Protein AF-A0A2A4YXJ3-F1 (afdb_monomer)

Mean predicted aligned error: 7.4 Å

Structure (mmCIF, N/CA/C/O backbone):
data_AF-A0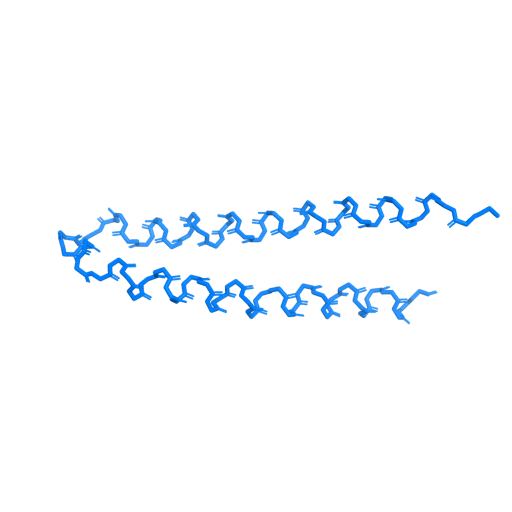A2A4YXJ3-F1
#
_entry.id   AF-A0A2A4YXJ3-F1
#
loop_
_atom_site.group_PDB
_atom_site.id
_atom_site.type_symbol
_atom_site.label_atom_id
_atom_site.label_alt_id
_atom_site.label_comp_id
_atom_site.label_asym_id
_atom_site.label_entity_id
_atom_site.label_seq_id
_atom_site.pdbx_PDB_ins_code
_atom_site.Cartn_x
_atom_site.Cartn_y
_atom_site.Cartn_z
_atom_site.occupancy
_atom_site.B_iso_or_equiv
_atom_site.auth_seq_id
_atom_site.auth_comp_id
_atom_site.auth_asym_id
_atom_site.auth_atom_id
_atom_site.pdbx_PDB_model_num
ATOM 1 N N . MET A 1 1 ? -13.303 9.114 27.863 1.00 41.66 1 MET A N 1
ATOM 2 C CA . MET A 1 1 ? -12.120 8.240 27.678 1.00 41.66 1 MET A CA 1
ATOM 3 C C . MET A 1 1 ? -12.091 7.776 26.215 1.00 41.66 1 MET A C 1
ATOM 5 O O . MET A 1 1 ? -12.477 6.661 25.924 1.00 41.66 1 MET A O 1
ATOM 9 N N . GLU A 1 2 ? -11.698 8.657 25.287 1.00 44.69 2 GLU A N 1
ATOM 10 C CA . GLU A 1 2 ? -11.992 8.553 23.832 1.00 44.69 2 GLU A CA 1
ATOM 11 C C . GLU A 1 2 ? -10.726 8.443 22.940 1.00 44.69 2 GLU A C 1
ATOM 13 O O . GLU A 1 2 ? -10.778 8.642 21.736 1.00 44.69 2 GLU A O 1
ATOM 18 N N . SER A 1 3 ? -9.536 8.147 23.489 1.00 53.53 3 SER A N 1
ATOM 19 C CA . SER A 1 3 ? -8.269 8.361 22.744 1.00 53.53 3 SER A CA 1
ATOM 20 C C . SER A 1 3 ? -7.387 7.128 22.495 1.00 53.53 3 SER A C 1
ATOM 22 O O . SER A 1 3 ? -6.329 7.239 21.861 1.00 53.53 3 SER A O 1
ATOM 24 N N . LYS A 1 4 ? -7.765 5.938 22.985 1.00 52.09 4 LYS A N 1
ATOM 25 C CA . LYS A 1 4 ? -6.944 4.716 22.822 1.00 52.09 4 LYS A CA 1
ATOM 26 C C . LYS A 1 4 ? -7.359 3.843 21.636 1.00 52.09 4 LYS A C 1
ATOM 28 O O . LYS A 1 4 ? -6.480 3.278 20.987 1.00 52.09 4 LYS A O 1
ATOM 33 N N . ILE A 1 5 ? -8.655 3.757 21.324 1.00 59.88 5 ILE A N 1
ATOM 34 C CA . ILE A 1 5 ? -9.154 2.936 20.205 1.00 59.88 5 ILE A CA 1
ATOM 35 C C . ILE A 1 5 ? -8.720 3.543 18.863 1.00 59.88 5 ILE A C 1
ATOM 37 O O . ILE A 1 5 ? -8.224 2.821 17.999 1.00 59.88 5 ILE A O 1
ATOM 41 N N . SER A 1 6 ? -8.787 4.873 18.736 1.00 69.19 6 SER A N 1
ATOM 42 C CA . SER A 1 6 ? -8.356 5.598 17.536 1.00 69.19 6 SER A CA 1
ATOM 43 C C . SER A 1 6 ? -6.876 5.344 17.200 1.00 69.19 6 SER A C 1
ATOM 45 O O . SER A 1 6 ? -6.571 4.836 16.122 1.00 69.19 6 SER A O 1
ATOM 47 N N . ARG A 1 7 ? -5.938 5.558 18.138 1.00 79.44 7 ARG A N 1
ATOM 48 C CA . ARG A 1 7 ? -4.492 5.376 17.87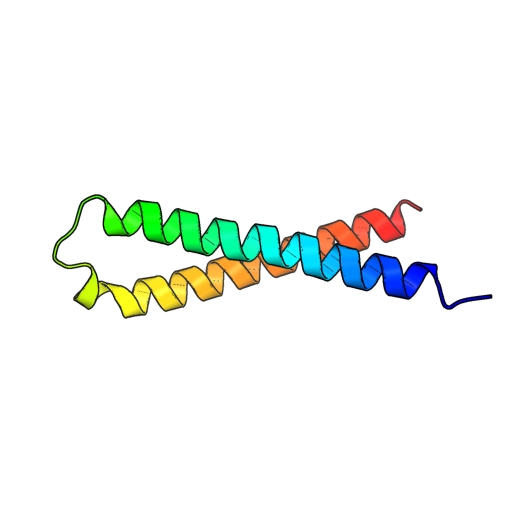3 1.00 79.44 7 ARG A CA 1
ATOM 49 C C . ARG A 1 7 ? -4.112 3.955 17.454 1.00 79.44 7 ARG A C 1
ATOM 51 O O . ARG A 1 7 ? -3.385 3.787 16.477 1.00 79.44 7 ARG A O 1
ATOM 58 N N . LYS A 1 8 ? -4.624 2.931 18.148 1.00 79.81 8 LYS A N 1
ATOM 59 C CA . LYS A 1 8 ? -4.366 1.526 17.785 1.00 79.81 8 LYS A CA 1
ATOM 60 C C . LYS A 1 8 ? -4.909 1.198 16.389 1.00 79.81 8 LYS A C 1
ATOM 62 O O . LYS A 1 8 ? -4.237 0.512 15.624 1.00 79.81 8 LYS A O 1
ATOM 67 N N . ARG A 1 9 ? -6.081 1.738 16.034 1.00 81.00 9 ARG A N 1
ATOM 68 C CA . ARG A 1 9 ? -6.681 1.586 14.702 1.00 81.00 9 ARG A CA 1
ATOM 69 C C . ARG A 1 9 ? -5.847 2.261 13.618 1.00 81.00 9 ARG A C 1
ATOM 71 O O . ARG A 1 9 ? -5.602 1.638 12.595 1.00 81.00 9 ARG A O 1
ATOM 78 N N . HIS A 1 10 ? -5.375 3.489 13.834 1.00 84.25 10 HIS A N 1
ATOM 79 C CA . HIS A 1 10 ? -4.517 4.176 12.863 1.00 84.25 10 HIS A CA 1
ATOM 80 C C . HIS A 1 10 ? -3.220 3.403 12.604 1.00 84.25 10 HIS A C 1
ATOM 82 O O . HIS A 1 10 ? -2.842 3.223 11.451 1.00 84.25 10 HIS A O 1
ATOM 88 N N . ILE A 1 11 ? -2.590 2.865 13.653 1.00 88.56 11 ILE A N 1
ATOM 89 C CA . ILE A 1 11 ? -1.394 2.025 13.511 1.00 88.56 11 ILE A CA 1
ATOM 90 C C . ILE A 1 11 ? -1.717 0.744 12.728 1.00 88.56 11 ILE A C 1
ATOM 92 O O . ILE A 1 11 ? -1.007 0.417 11.780 1.00 88.56 11 ILE A O 1
ATOM 96 N N . ALA A 1 12 ? -2.815 0.054 13.054 1.00 88.62 12 ALA A N 1
ATOM 97 C CA . ALA A 1 12 ? -3.235 -1.146 12.331 1.00 88.62 12 ALA A CA 1
ATOM 98 C C . ALA A 1 12 ? -3.555 -0.863 10.850 1.00 88.62 12 ALA A C 1
ATOM 100 O O . ALA A 1 12 ? -3.138 -1.628 9.979 1.00 88.62 12 ALA A O 1
ATOM 101 N N . LYS A 1 13 ? -4.232 0.253 10.538 1.00 89.19 13 LYS A N 1
ATOM 102 C CA . LYS A 1 13 ? -4.479 0.713 9.159 1.00 89.19 13 LYS A CA 1
ATOM 103 C C . LYS A 1 13 ? -3.169 0.939 8.405 1.00 89.19 13 LYS A C 1
ATOM 105 O O . LYS A 1 13 ? -3.029 0.471 7.281 1.00 89.19 13 LYS A O 1
ATOM 110 N N . THR A 1 14 ? -2.197 1.594 9.038 1.00 90.94 14 THR A N 1
ATOM 111 C CA . THR A 1 14 ? -0.881 1.834 8.438 1.00 90.94 14 THR A CA 1
ATOM 112 C C . THR A 1 14 ? -0.136 0.530 8.175 1.00 90.94 14 THR A C 1
ATOM 114 O O . THR A 1 14 ? 0.355 0.337 7.070 1.00 90.94 14 THR A O 1
ATOM 117 N N . ILE A 1 15 ? -0.074 -0.385 9.147 1.00 93.31 15 ILE A N 1
ATOM 118 C CA . ILE A 1 15 ? 0.628 -1.670 8.988 1.00 93.31 15 ILE A CA 1
ATOM 119 C C . ILE A 1 15 ? -0.020 -2.502 7.878 1.00 93.31 15 ILE A C 1
ATOM 121 O O . ILE A 1 15 ? 0.672 -2.970 6.978 1.00 93.31 15 ILE A O 1
ATOM 125 N N . THR A 1 16 ? -1.348 -2.637 7.900 1.00 92.44 16 THR A N 1
ATOM 126 C CA . THR A 1 16 ? -2.084 -3.384 6.867 1.00 92.44 16 THR A CA 1
ATOM 127 C C . THR A 1 16 ? -1.875 -2.782 5.480 1.00 92.44 16 THR A C 1
ATOM 129 O O . THR A 1 16 ? -1.609 -3.521 4.535 1.00 92.44 16 THR A O 1
ATOM 132 N N . TRP A 1 17 ? -1.899 -1.452 5.356 1.00 94.19 17 TRP A N 1
ATOM 133 C CA . TRP A 1 17 ? -1.611 -0.786 4.088 1.00 94.19 17 TRP A CA 1
ATOM 134 C C . TRP A 1 17 ? -0.171 -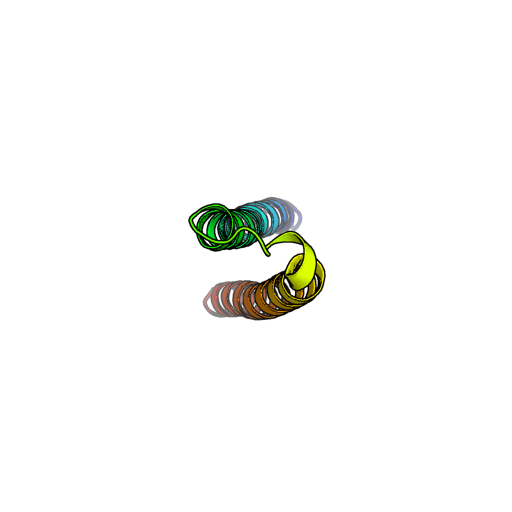1.020 3.616 1.00 94.19 17 TRP A C 1
ATOM 136 O O . TRP A 1 17 ? 0.054 -1.305 2.442 1.00 94.19 17 TRP A O 1
ATOM 146 N N . ARG A 1 18 ? 0.813 -0.956 4.524 1.00 94.50 18 ARG A N 1
ATOM 147 C CA . ARG A 1 18 ? 2.224 -1.192 4.184 1.00 94.50 18 ARG A CA 1
ATOM 148 C C . ARG A 1 18 ? 2.461 -2.607 3.679 1.00 94.50 18 ARG A C 1
ATOM 150 O O . ARG A 1 18 ? 3.137 -2.754 2.671 1.00 94.50 18 ARG A O 1
ATOM 157 N N . ILE A 1 19 ? 1.858 -3.615 4.306 1.00 94.62 19 ILE A N 1
ATOM 158 C CA . ILE A 1 19 ? 1.973 -5.009 3.856 1.00 94.62 19 ILE A CA 1
ATOM 159 C C . ILE A 1 19 ? 1.416 -5.164 2.434 1.00 94.62 19 ILE A C 1
ATOM 161 O O . ILE A 1 19 ? 2.104 -5.703 1.572 1.00 94.62 19 ILE A O 1
ATOM 165 N N . VAL A 1 20 ? 0.217 -4.637 2.160 1.00 93.81 20 VAL A N 1
ATOM 166 C CA . VAL A 1 20 ? -0.417 -4.727 0.831 1.00 93.81 20 VAL A CA 1
ATOM 167 C C . VAL A 1 20 ? 0.396 -3.982 -0.231 1.00 93.81 20 VAL A C 1
ATOM 169 O O . VAL A 1 20 ? 0.673 -4.527 -1.301 1.00 93.81 20 VAL A O 1
ATOM 172 N N . ALA A 1 21 ? 0.826 -2.753 0.063 1.00 93.00 21 ALA A N 1
ATOM 173 C CA . ALA A 1 21 ? 1.604 -1.943 -0.869 1.00 93.00 21 ALA A CA 1
ATOM 174 C C . ALA A 1 21 ? 2.975 -2.571 -1.173 1.00 93.00 21 ALA A C 1
ATOM 176 O O . ALA A 1 21 ? 3.366 -2.633 -2.339 1.00 93.00 21 ALA A O 1
ATOM 177 N N . SER A 1 22 ? 3.680 -3.067 -0.151 1.00 94.62 22 SER A N 1
ATOM 178 C CA . SER A 1 22 ? 4.967 -3.748 -0.316 1.00 94.62 22 SER A CA 1
ATOM 179 C C . SER A 1 22 ? 4.819 -5.059 -1.082 1.00 94.62 22 SER A C 1
ATOM 181 O O . SER A 1 22 ? 5.595 -5.292 -2.001 1.00 94.62 22 SER A O 1
ATOM 183 N N . ALA A 1 23 ? 3.805 -5.875 -0.777 1.00 94.12 23 ALA A N 1
ATOM 184 C CA . ALA A 1 23 ? 3.530 -7.105 -1.518 1.00 94.12 23 ALA A CA 1
ATOM 185 C C . ALA A 1 23 ? 3.228 -6.830 -2.999 1.00 94.12 23 ALA A C 1
ATOM 187 O O . ALA A 1 23 ? 3.690 -7.569 -3.862 1.00 94.12 23 ALA A O 1
ATOM 188 N N . THR A 1 24 ? 2.518 -5.737 -3.301 1.00 91.12 24 THR A N 1
ATOM 189 C CA . THR A 1 24 ? 2.224 -5.324 -4.683 1.00 91.12 24 THR A CA 1
ATOM 190 C C . THR A 1 24 ? 3.507 -4.989 -5.443 1.00 91.12 24 THR A C 1
ATOM 192 O O . THR A 1 24 ? 3.737 -5.529 -6.520 1.00 91.12 24 THR A O 1
ATOM 195 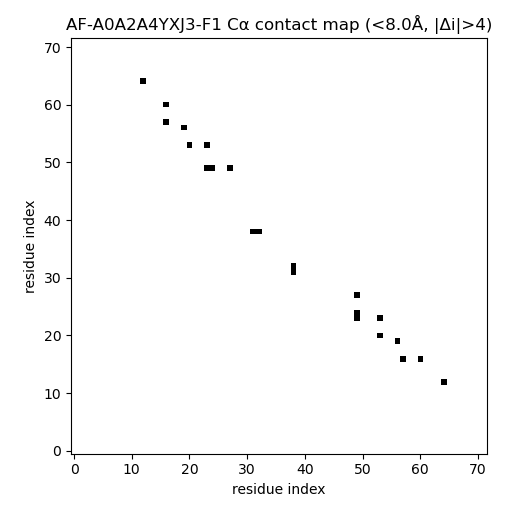N N . THR A 1 25 ? 4.379 -4.153 -4.868 1.00 91.75 25 THR A N 1
ATOM 196 C CA . THR A 1 25 ? 5.667 -3.807 -5.492 1.00 91.75 25 THR A CA 1
ATOM 197 C C . THR A 1 25 ? 6.580 -5.019 -5.623 1.00 91.75 25 THR A C 1
ATOM 199 O O . THR A 1 25 ? 7.196 -5.200 -6.665 1.00 91.75 25 THR A O 1
ATOM 202 N N . PHE A 1 26 ? 6.646 -5.880 -4.606 1.00 90.81 26 PHE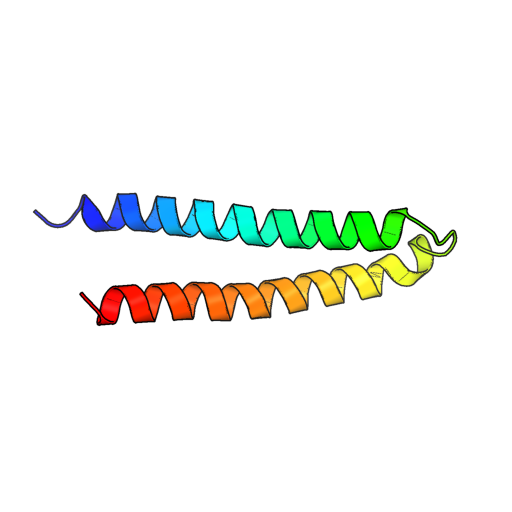 A N 1
ATOM 203 C CA . PHE A 1 26 ? 7.482 -7.078 -4.656 1.00 90.81 26 PHE A CA 1
ATOM 204 C C . PHE A 1 26 ? 6.971 -8.087 -5.691 1.00 90.81 26 PHE A C 1
ATOM 206 O O . PHE A 1 26 ? 7.766 -8.669 -6.418 1.00 90.81 26 PHE A O 1
ATOM 213 N N . GLY A 1 27 ? 5.650 -8.259 -5.800 1.00 89.19 27 GLY A N 1
ATOM 214 C CA . GLY A 1 27 ? 5.024 -9.119 -6.803 1.00 89.19 27 GLY A CA 1
ATOM 215 C C . GLY A 1 27 ? 5.242 -8.612 -8.226 1.00 89.19 27 GLY A C 1
ATOM 216 O O . GLY A 1 27 ? 5.575 -9.402 -9.106 1.00 89.19 27 GLY A O 1
ATOM 217 N N . LEU A 1 28 ? 5.124 -7.298 -8.447 1.00 87.25 28 LEU A N 1
ATOM 218 C CA . LEU A 1 28 ? 5.450 -6.690 -9.737 1.00 87.25 28 LEU A CA 1
ATOM 219 C C . LEU A 1 28 ? 6.942 -6.835 -10.038 1.00 87.25 28 LEU A C 1
ATOM 221 O O . LEU A 1 28 ? 7.289 -7.331 -11.102 1.00 87.25 28 LEU A O 1
ATOM 225 N N . ALA A 1 29 ? 7.828 -6.499 -9.098 1.00 85.50 29 ALA A N 1
ATOM 226 C CA . ALA A 1 29 ? 9.265 -6.688 -9.270 1.00 85.50 29 ALA A CA 1
ATOM 227 C C . ALA A 1 29 ? 9.593 -8.145 -9.631 1.00 85.50 29 ALA A C 1
ATOM 229 O O . ALA A 1 29 ? 10.251 -8.387 -10.634 1.00 85.50 29 ALA A O 1
ATOM 230 N N . TRP A 1 30 ? 9.067 -9.124 -8.896 1.00 84.00 30 TRP A N 1
ATOM 231 C CA . TRP A 1 30 ? 9.277 -10.537 -9.206 1.00 84.00 30 TRP A CA 1
ATOM 232 C C . TRP A 1 30 ? 8.790 -10.920 -10.610 1.00 84.00 30 TRP A C 1
ATOM 234 O O . TRP A 1 30 ? 9.491 -11.634 -11.321 1.00 84.00 30 TRP A O 1
ATOM 244 N N . LEU A 1 31 ? 7.619 -10.432 -11.030 1.00 82.06 31 LEU A N 1
ATOM 245 C CA . LEU A 1 31 ? 7.090 -10.661 -12.378 1.00 82.06 31 LEU A CA 1
ATOM 246 C C . LEU A 1 31 ? 7.979 -10.055 -13.473 1.00 82.06 31 LEU A C 1
ATOM 248 O O . LEU A 1 31 ? 8.158 -10.679 -14.513 1.00 82.06 31 LEU A O 1
ATOM 252 N N . PHE A 1 32 ? 8.538 -8.864 -13.250 1.00 75.62 32 PHE A N 1
ATOM 253 C CA . PHE A 1 32 ? 9.309 -8.142 -14.267 1.00 75.62 32 PHE A CA 1
ATOM 254 C C . PHE A 1 32 ? 10.791 -8.520 -14.310 1.00 75.62 32 PHE A C 1
ATOM 256 O O . PHE A 1 32 ? 11.362 -8.602 -15.393 1.00 75.62 32 PHE A O 1
ATOM 263 N N . PHE A 1 33 ? 11.423 -8.783 -13.165 1.00 72.06 33 PHE A N 1
ATOM 264 C CA . PHE A 1 33 ? 12.844 -9.143 -13.099 1.00 72.06 33 PHE A CA 1
ATOM 265 C C . PHE A 1 33 ? 13.141 -10.541 -13.649 1.00 72.06 33 PHE A C 1
ATOM 267 O O . PHE A 1 33 ? 14.303 -10.859 -13.888 1.00 72.06 33 PHE A O 1
ATOM 274 N N . LYS A 1 34 ? 12.121 -11.386 -13.830 1.00 66.62 34 LYS A N 1
ATOM 275 C CA . LYS A 1 34 ? 12.337 -12.790 -14.159 1.00 66.62 34 LYS A CA 1
ATOM 276 C C . LYS A 1 34 ? 12.815 -13.013 -15.600 1.00 66.62 34 LYS A C 1
ATOM 278 O O . LYS A 1 34 ? 13.619 -13.918 -15.787 1.00 66.62 34 LYS A O 1
ATOM 283 N N . GLU A 1 35 ? 12.326 -12.277 -16.610 1.00 55.94 35 GLU A N 1
ATOM 284 C CA . GLU A 1 35 ? 12.417 -12.795 -17.996 1.00 55.94 35 GLU A CA 1
ATOM 285 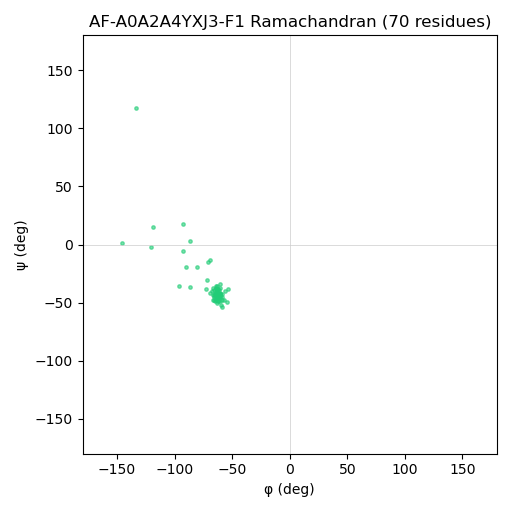C C . GLU A 1 35 ? 12.627 -11.778 -19.148 1.00 55.94 35 GLU A C 1
ATOM 287 O O . GLU A 1 35 ? 12.733 -12.235 -20.281 1.00 55.94 35 GLU A O 1
ATOM 292 N N . ASP A 1 36 ? 12.755 -10.450 -18.950 1.00 62.94 36 ASP A N 1
ATOM 293 C CA . ASP A 1 36 ? 12.749 -9.517 -20.107 1.00 62.94 36 ASP A CA 1
ATOM 294 C C . ASP A 1 36 ? 13.855 -8.424 -20.114 1.00 62.94 36 ASP A C 1
ATOM 296 O O . ASP A 1 36 ? 13.861 -7.541 -19.250 1.00 62.94 36 ASP A O 1
ATOM 300 N N . PRO A 1 37 ? 14.776 -8.407 -21.106 1.00 64.81 37 PRO A N 1
ATOM 301 C CA . PRO A 1 37 ? 15.821 -7.383 -21.233 1.00 64.81 37 PRO A CA 1
ATOM 302 C C . PRO A 1 37 ? 15.294 -5.984 -21.614 1.00 64.81 37 PRO A C 1
ATOM 304 O O . PRO A 1 37 ? 16.017 -5.005 -21.443 1.00 64.81 37 PRO A O 1
ATOM 307 N N . HIS A 1 38 ? 14.035 -5.850 -22.055 1.00 66.62 38 HIS A N 1
ATOM 308 C CA . HIS A 1 38 ? 13.408 -4.554 -22.380 1.00 66.62 38 HIS A CA 1
ATOM 309 C C . HIS A 1 38 ? 12.642 -3.931 -21.195 1.00 66.62 38 HIS A C 1
ATOM 311 O O . HIS A 1 38 ? 11.803 -3.043 -21.377 1.00 66.62 38 HIS A O 1
ATOM 317 N N . VAL A 1 39 ? 12.906 -4.377 -19.959 1.00 69.19 39 VAL A N 1
ATOM 318 C CA . VAL A 1 39 ? 12.272 -3.847 -18.736 1.00 69.19 39 VAL A CA 1
ATOM 319 C C . VAL A 1 39 ? 12.403 -2.326 -18.620 1.00 69.19 39 VAL A C 1
ATOM 321 O O . VAL A 1 39 ? 11.452 -1.662 -18.209 1.00 69.19 39 VAL A O 1
ATOM 324 N N . ALA A 1 40 ? 13.548 -1.764 -19.015 1.00 67.44 40 ALA A N 1
ATOM 325 C CA . ALA A 1 40 ? 13.810 -0.331 -18.906 1.00 67.44 40 ALA A CA 1
ATOM 326 C C . ALA A 1 40 ? 12.864 0.515 -19.778 1.00 67.44 40 ALA A C 1
ATOM 328 O O . ALA A 1 40 ? 12.389 1.556 -19.332 1.00 67.44 40 ALA A O 1
ATOM 329 N N . GLU A 1 41 ? 12.523 0.047 -20.982 1.00 74.19 41 GLU A N 1
ATOM 330 C CA . GLU A 1 41 ? 11.622 0.758 -21.902 1.00 74.19 41 GLU A CA 1
ATOM 331 C C . GLU A 1 41 ? 10.164 0.730 -21.421 1.00 74.19 41 GLU A C 1
ATOM 333 O O . GLU A 1 41 ? 9.404 1.675 -21.633 1.00 74.19 41 GLU A O 1
ATOM 338 N N . LYS A 1 42 ? 9.771 -0.337 -20.715 1.00 73.12 42 LYS A N 1
ATOM 339 C CA . LYS A 1 42 ? 8.411 -0.518 -20.180 1.00 73.12 42 LYS A CA 1
ATOM 340 C C . LYS A 1 42 ? 8.246 0.001 -18.747 1.00 73.12 42 LYS A C 1
ATOM 342 O O . LYS A 1 42 ? 7.122 0.038 -18.242 1.00 73.12 42 LYS A O 1
ATOM 347 N N . ALA A 1 43 ? 9.327 0.443 -18.101 1.00 80.19 43 ALA A N 1
ATOM 348 C CA . ALA A 1 43 ? 9.351 0.841 -16.693 1.00 80.19 43 ALA A CA 1
ATOM 349 C C . ALA A 1 43 ? 8.325 1.936 -16.352 1.00 80.19 43 ALA A C 1
ATOM 351 O O . ALA A 1 43 ? 7.647 1.848 -15.329 1.00 80.19 43 ALA A O 1
ATOM 352 N N . THR A 1 44 ? 8.141 2.928 -17.228 1.00 84.31 44 THR A N 1
ATOM 353 C CA . THR A 1 44 ? 7.161 4.009 -17.019 1.00 84.31 44 THR A CA 1
ATOM 354 C C . THR A 1 44 ? 5.726 3.481 -16.993 1.00 84.31 44 THR A C 1
ATOM 356 O O . THR A 1 44 ? 4.949 3.840 -16.109 1.00 84.31 44 THR A O 1
ATOM 359 N N . GLY A 1 45 ? 5.373 2.583 -17.920 1.00 85.75 45 GLY A N 1
ATOM 360 C CA . GLY A 1 45 ? 4.049 1.956 -17.953 1.00 85.75 45 GLY A CA 1
ATOM 361 C C . GLY A 1 45 ? 3.791 1.098 -16.715 1.00 85.75 45 GLY A C 1
ATOM 362 O O . GLY A 1 45 ? 2.697 1.125 -16.155 1.00 85.75 45 GLY A O 1
ATOM 363 N N . ILE A 1 46 ? 4.826 0.408 -16.232 1.00 85.94 46 ILE A N 1
ATOM 364 C CA . ILE A 1 46 ? 4.777 -0.392 -15.004 1.00 85.94 46 ILE A CA 1
ATOM 365 C C . ILE A 1 46 ? 4.588 0.496 -13.776 1.00 85.94 46 ILE A C 1
ATOM 367 O O . ILE A 1 46 ? 3.764 0.175 -12.928 1.00 85.94 46 ILE A O 1
ATOM 371 N N . ALA A 1 47 ? 5.294 1.622 -13.675 1.00 88.06 47 ALA A N 1
ATOM 372 C CA . ALA A 1 47 ? 5.149 2.549 -12.554 1.00 88.06 47 ALA A CA 1
ATOM 373 C C . ALA A 1 47 ? 3.734 3.156 -12.486 1.00 88.06 47 ALA A C 1
ATOM 375 O O . ALA A 1 47 ? 3.153 3.288 -11.402 1.00 88.06 47 ALA A O 1
ATOM 376 N N . ILE A 1 48 ? 3.153 3.475 -13.648 1.00 90.56 48 ILE A N 1
ATOM 377 C CA . ILE A 1 48 ? 1.764 3.938 -13.760 1.00 90.56 48 ILE A CA 1
ATOM 378 C C . ILE A 1 48 ? 0.798 2.818 -13.355 1.00 90.56 48 ILE A C 1
ATOM 380 O O . ILE A 1 48 ? -0.096 3.050 -12.539 1.00 90.56 48 ILE A O 1
ATOM 384 N N . ALA A 1 49 ? 0.994 1.603 -13.873 1.00 90.44 49 ALA A N 1
ATOM 385 C CA . ALA A 1 49 ? 0.166 0.449 -13.535 1.00 90.44 49 ALA A CA 1
ATOM 386 C C . ALA A 1 49 ? 0.253 0.104 -12.040 1.00 90.44 49 ALA A C 1
ATOM 388 O O . ALA A 1 49 ? -0.776 -0.085 -11.399 1.00 90.44 49 ALA A O 1
ATOM 389 N N . GLU A 1 50 ? 1.452 0.101 -11.454 1.00 91.50 50 GLU A N 1
ATOM 390 C CA . GLU A 1 50 ? 1.668 -0.089 -10.019 1.00 91.50 50 GLU A CA 1
ATOM 391 C C . GLU A 1 50 ? 0.895 0.956 -9.210 1.00 91.50 50 GLU A C 1
ATOM 393 O O . GLU A 1 50 ? 0.195 0.608 -8.256 1.00 91.50 50 GLU A O 1
ATOM 398 N N . SER A 1 51 ? 0.999 2.231 -9.594 1.00 92.25 51 SER A N 1
ATOM 399 C CA . SER A 1 51 ? 0.284 3.315 -8.920 1.00 92.25 51 SER A CA 1
ATOM 400 C C . SER A 1 51 ? -1.228 3.121 -9.001 1.00 92.25 51 SER A C 1
ATOM 402 O O . SER A 1 51 ? -1.903 3.219 -7.977 1.00 92.25 51 SER A O 1
ATOM 404 N N . ALA A 1 52 ? -1.763 2.771 -10.172 1.00 94.69 52 ALA A N 1
ATOM 405 C CA . ALA A 1 52 ? -3.188 2.503 -10.355 1.00 94.69 52 ALA A CA 1
ATOM 406 C C . ALA A 1 52 ? -3.663 1.288 -9.535 1.00 94.69 52 ALA A C 1
ATOM 408 O O . ALA A 1 52 ? -4.674 1.371 -8.837 1.00 94.69 52 ALA A O 1
ATOM 409 N N . ILE A 1 53 ? -2.908 0.183 -9.539 1.00 93.00 53 ILE A N 1
ATOM 410 C CA . ILE A 1 53 ? -3.208 -1.018 -8.742 1.00 93.00 53 ILE A CA 1
ATOM 411 C C . ILE A 1 53 ? -3.222 -0.675 -7.248 1.00 93.00 53 ILE A C 1
ATOM 413 O O . ILE A 1 53 ? -4.156 -1.050 -6.536 1.00 93.00 53 ILE A O 1
ATOM 417 N N . LYS A 1 54 ? -2.236 0.094 -6.766 1.00 92.75 54 LYS A N 1
ATOM 418 C CA . LYS A 1 54 ? -2.203 0.564 -5.375 1.00 92.75 54 LYS A CA 1
ATOM 419 C C . LYS A 1 54 ? -3.417 1.432 -5.051 1.00 92.75 54 LYS A C 1
ATOM 421 O O . LYS A 1 54 ? -4.005 1.249 -3.993 1.00 92.75 54 LYS A O 1
ATOM 426 N N . MET A 1 55 ? -3.849 2.325 -5.940 1.00 94.06 55 MET A N 1
ATOM 427 C CA . MET A 1 55 ? -5.063 3.122 -5.710 1.00 94.06 55 MET A CA 1
ATOM 428 C C . MET A 1 55 ? -6.310 2.237 -5.563 1.00 94.06 55 MET A C 1
ATOM 430 O O . MET A 1 55 ? -7.103 2.444 -4.643 1.00 94.06 55 MET A O 1
ATOM 434 N N . ILE A 1 56 ? -6.453 1.211 -6.409 1.00 94.06 56 ILE A N 1
ATOM 435 C CA . ILE A 1 56 ? -7.561 0.247 -6.331 1.00 94.06 56 ILE A CA 1
ATOM 436 C C . ILE A 1 56 ? -7.513 -0.520 -5.002 1.00 94.06 56 ILE A C 1
ATOM 438 O O . ILE A 1 56 ? -8.512 -0.585 -4.282 1.00 94.06 56 ILE A O 1
ATOM 442 N N . PHE A 1 57 ? -6.351 -1.056 -4.626 1.00 93.38 57 PHE A N 1
ATOM 443 C CA . PHE A 1 57 ? -6.185 -1.752 -3.348 1.00 93.38 57 PHE A CA 1
ATOM 444 C C . PHE A 1 57 ? -6.405 -0.844 -2.143 1.00 93.38 57 PHE A C 1
ATOM 446 O O . PHE A 1 57 ? -6.989 -1.293 -1.159 1.00 93.38 57 PHE A O 1
ATOM 453 N N . TYR A 1 58 ? -6.004 0.425 -2.214 1.00 93.19 58 TYR A N 1
ATOM 454 C CA . TYR A 1 58 ? -6.267 1.397 -1.157 1.00 93.19 58 TYR A CA 1
ATOM 455 C C . TYR A 1 58 ? -7.769 1.633 -0.977 1.00 93.19 58 TYR A C 1
ATOM 457 O O . TYR A 1 58 ? -8.264 1.621 0.149 1.00 93.19 58 TYR A O 1
ATOM 465 N N . TYR A 1 59 ? -8.521 1.770 -2.074 1.00 93.25 59 TYR A N 1
ATOM 466 C CA . TYR A 1 59 ? -9.977 1.899 -2.014 1.00 93.25 59 TYR A CA 1
ATOM 467 C C . TYR A 1 59 ? -10.627 0.689 -1.326 1.00 93.25 59 TYR A C 1
ATOM 469 O O . TYR A 1 59 ? -11.443 0.853 -0.415 1.00 93.25 59 TYR A O 1
ATOM 477 N N . PHE A 1 60 ? -10.241 -0.532 -1.709 1.00 92.38 60 PHE A N 1
ATOM 478 C CA . PHE A 1 60 ? -10.759 -1.747 -1.072 1.00 92.38 60 PHE A CA 1
ATOM 479 C C . PHE A 1 60 ? -10.319 -1.888 0.388 1.00 92.38 60 PHE A C 1
ATOM 481 O O . PHE A 1 60 ? -11.121 -2.317 1.219 1.00 92.38 60 PHE A O 1
ATOM 488 N N . HIS A 1 61 ? -9.088 -1.495 0.718 1.00 91.62 61 HIS A N 1
ATOM 489 C CA . HIS A 1 61 ? -8.575 -1.465 2.088 1.00 91.62 61 HIS A CA 1
ATOM 490 C C . HIS A 1 61 ? -9.418 -0.541 2.970 1.00 91.62 61 HIS A C 1
ATOM 492 O O . HIS A 1 61 ? -9.948 -0.988 3.991 1.00 91.62 61 HIS A 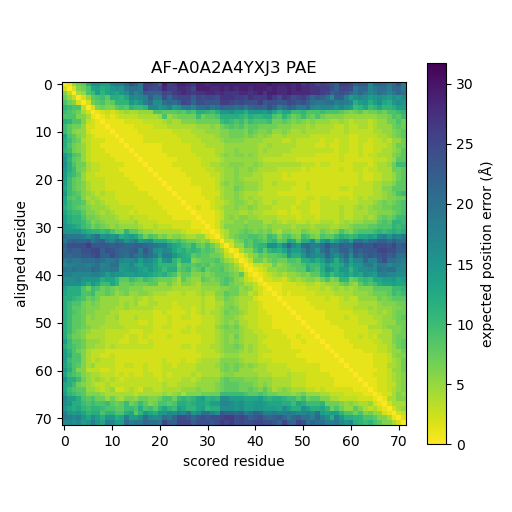O 1
ATOM 498 N N . GLU A 1 62 ? -9.647 0.701 2.542 1.00 90.19 62 GLU A N 1
ATOM 499 C CA . GLU A 1 62 ? -10.501 1.645 3.267 1.00 90.19 62 GLU A CA 1
ATOM 500 C C . GLU A 1 62 ? -11.943 1.132 3.369 1.00 90.19 62 GLU A C 1
ATOM 502 O O . GLU A 1 62 ? -12.570 1.239 4.427 1.00 90.19 62 GLU A O 1
ATOM 507 N N . ARG A 1 63 ? -12.473 0.509 2.307 1.00 88.62 63 ARG A N 1
ATOM 508 C CA . ARG A 1 63 ? -13.827 -0.061 2.308 1.00 88.62 63 ARG A CA 1
ATOM 509 C C . ARG A 1 63 ? -13.963 -1.233 3.282 1.00 88.62 63 ARG A C 1
ATOM 511 O O . ARG A 1 63 ? -14.989 -1.333 3.956 1.00 88.62 63 ARG A O 1
ATOM 518 N N . ALA A 1 64 ? -12.950 -2.091 3.387 1.00 88.44 64 ALA A N 1
ATOM 519 C CA . ALA A 1 64 ? -12.907 -3.183 4.356 1.00 88.44 64 ALA A CA 1
ATOM 520 C C . ALA A 1 64 ? -12.864 -2.644 5.794 1.00 88.44 64 ALA A C 1
ATOM 522 O O . ALA A 1 64 ? -13.633 -3.094 6.644 1.00 88.44 64 ALA A O 1
ATOM 523 N N . TRP A 1 65 ? -12.054 -1.611 6.048 1.00 86.69 65 TRP A N 1
ATOM 524 C CA . TRP A 1 65 ? -12.012 -0.924 7.342 1.00 86.69 65 TRP A CA 1
ATOM 525 C C . TRP A 1 65 ? -13.322 -0.216 7.690 1.00 86.69 65 TRP A C 1
ATOM 527 O O . TRP A 1 65 ? -13.696 -0.183 8.862 1.00 86.69 65 TRP A O 1
ATOM 537 N N . TYR A 1 66 ? -14.021 0.342 6.699 1.00 83.19 66 TYR A N 1
ATOM 538 C CA . TYR A 1 66 ? -15.340 0.940 6.887 1.00 83.19 66 TYR A CA 1
ATOM 539 C C . TYR A 1 66 ? -16.385 -0.119 7.257 1.00 83.19 66 TYR A C 1
ATOM 541 O O . TYR A 1 66 ? -17.087 0.047 8.250 1.00 83.19 66 TYR A O 1
ATOM 549 N N . LYS A 1 67 ? -16.441 -1.244 6.528 1.00 76.50 67 LYS A N 1
ATOM 550 C CA . LYS A 1 67 ? -17.349 -2.3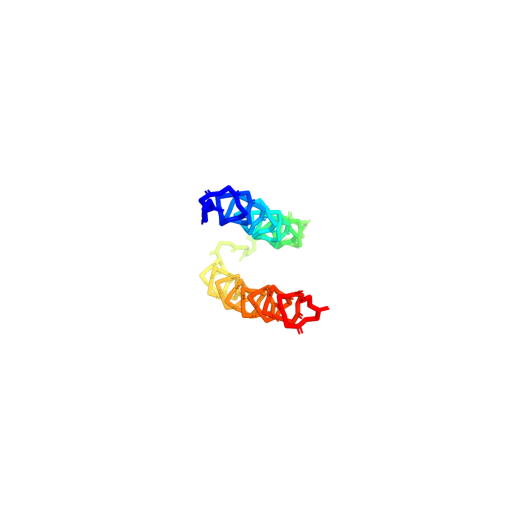61 6.849 1.00 76.50 67 LYS A CA 1
ATOM 551 C C . LYS A 1 67 ? -17.069 -2.962 8.227 1.00 76.50 67 LYS A C 1
ATOM 553 O O . LYS A 1 67 ? -18.005 -3.175 8.984 1.00 76.50 67 LYS A O 1
ATOM 558 N N . TYR A 1 68 ? -15.802 -3.177 8.580 1.00 74.94 68 TYR A N 1
ATOM 559 C CA . TYR A 1 68 ? -15.419 -3.671 9.908 1.00 74.94 68 TYR A CA 1
ATOM 560 C C . TYR A 1 68 ? -15.849 -2.720 11.036 1.00 74.94 68 TYR A C 1
ATOM 562 O O . TYR A 1 68 ? -16.207 -3.166 12.119 1.00 74.94 68 TYR A O 1
ATOM 570 N N . ASN A 1 69 ? -15.844 -1.409 10.778 1.00 66.38 69 ASN A N 1
ATOM 571 C CA . ASN A 1 69 ? -16.299 -0.406 11.738 1.00 66.38 69 ASN A CA 1
ATOM 572 C C . ASN A 1 69 ? -17.828 -0.249 11.780 1.00 66.38 69 ASN A C 1
ATOM 574 O O . ASN A 1 69 ? -18.327 0.316 12.739 1.00 66.38 69 ASN A O 1
ATOM 578 N N . ALA A 1 70 ? -18.551 -0.679 10.744 1.00 60.84 70 ALA A N 1
ATOM 579 C CA . ALA A 1 70 ? -20.016 -0.646 10.694 1.00 60.84 70 ALA A CA 1
ATOM 580 C C . ALA A 1 70 ? -20.662 -1.929 11.251 1.00 60.84 70 ALA A C 1
ATOM 582 O O . ALA A 1 70 ? -21.840 -1.928 11.583 1.00 60.84 70 ALA A O 1
ATOM 583 N N . LEU A 1 71 ? -19.895 -3.022 11.334 1.00 56.84 71 LEU A N 1
ATOM 584 C CA . LEU A 1 71 ? -20.305 -4.308 11.913 1.00 56.84 71 LEU A CA 1
ATOM 585 C C . LEU A 1 71 ? -20.082 -4.392 13.435 1.00 56.84 71 LEU A C 1
ATOM 587 O O . LEU A 1 71 ? -20.299 -5.451 14.021 1.00 56.84 71 LEU A O 1
ATOM 591 N N . LYS A 1 72 ? -19.620 -3.309 14.063 1.00 46.50 72 LYS A N 1
ATOM 592 C CA . LYS A 1 72 ? -19.325 -3.216 15.491 1.00 46.50 72 LYS A CA 1
ATOM 593 C C . LYS A 1 72 ? -20.043 -2.017 16.087 1.00 46.50 72 LYS A C 1
ATOM 595 O O . LYS A 1 72 ? -20.482 -2.144 17.247 1.00 46.50 72 LYS A O 1
#

pLDDT: mean 81.09, std 14.03, range [41.66, 94.69]

Foldseek 3Di:
DPPDVVVVVVVVLVVVLCVVLVCLVVVLCVVLVPDDPCCVVCVVVSVVVSVVVSVVVNVVSVVVVVVVVVVD

Secondary structure (DSSP, 8-state):
--SHHHHHHHHHHHHHHHHHHHHHHHHHHHHHHTT-TTHHHHHHHHHHHHHHHHHHHHHHHHHHHHHHHH--

Sequence (72 aa):
MESKISRKRHIAKTITWRIVASATTFGLAWLFFKEDPHVAEKATGIAIAESAIKMIFYYFHERAW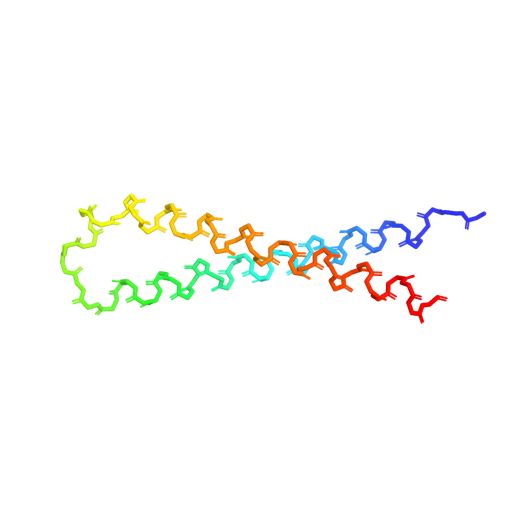YKYNALK

Radius of gyration: 16.66 Å; Cα contacts (8 Å, |Δi|>4): 11; chains: 1; bounding box: 36×21×50 Å

Solvent-accessible surface area (backbone atoms only — not comparable to full-atom values): 4202 Å² total; per-residue (Å²): 144,85,67,63,68,57,55,56,47,53,51,50,53,51,52,55,48,49,54,53,52,49,51,50,53,52,52,48,48,57,66,52,75,69,80,53,95,62,49,76,82,46,42,66,61,48,54,52,48,51,51,52,52,48,53,53,51,48,54,52,51,52,49,51,55,49,50,60,63,72,77,108